Protein AF-A0A7V5PRG2-F1 (afdb_monomer_lite)

Structure (mmCIF, N/CA/C/O backbone):
data_AF-A0A7V5PRG2-F1
#
_entry.id   AF-A0A7V5PRG2-F1
#
loop_
_atom_site.group_PDB
_atom_site.id
_atom_site.type_symbol
_atom_site.label_atom_id
_atom_site.label_alt_id
_atom_site.label_comp_id
_atom_site.label_asym_id
_atom_site.label_entity_id
_atom_site.label_seq_id
_atom_site.pdbx_PDB_ins_code
_atom_site.Cartn_x
_atom_site.Cartn_y
_atom_site.Cartn_z
_atom_site.occupancy
_atom_site.B_iso_or_equiv
_atom_site.auth_seq_id
_atom_site.auth_com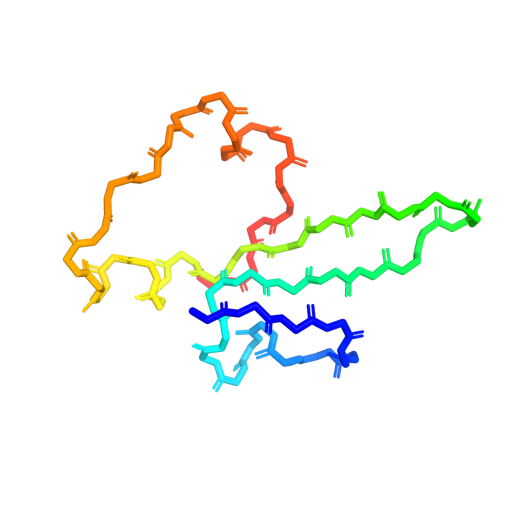p_id
_atom_site.auth_asym_id
_atom_site.auth_atom_id
_atom_site.pdbx_PDB_model_num
ATOM 1 N N . THR A 1 1 ? -2.803 -6.693 3.304 1.00 92.06 1 THR A N 1
ATOM 2 C CA . THR A 1 1 ? -2.017 -7.442 2.298 1.00 92.06 1 THR A CA 1
ATOM 3 C C . THR A 1 1 ? -1.127 -6.482 1.531 1.00 92.06 1 THR A C 1
ATOM 5 O O . THR A 1 1 ? -1.413 -5.286 1.539 1.00 92.06 1 THR A O 1
ATOM 8 N N . ILE A 1 2 ? -0.041 -6.981 0.936 1.00 96.31 2 ILE A N 1
ATOM 9 C CA . ILE A 1 2 ? 0.973 -6.183 0.227 1.00 96.31 2 ILE A CA 1
ATOM 10 C C . ILE A 1 2 ? 1.144 -6.754 -1.188 1.00 96.31 2 ILE A C 1
ATOM 12 O O . ILE A 1 2 ? 1.074 -7.970 -1.349 1.00 96.31 2 ILE A O 1
ATOM 16 N N . SER A 1 3 ? 1.336 -5.893 -2.186 1.00 97.12 3 SER A N 1
ATOM 17 C CA . SER A 1 3 ? 1.543 -6.246 -3.599 1.00 97.12 3 SER A CA 1
ATOM 18 C C . SER A 1 3 ? 2.532 -5.270 -4.246 1.00 97.12 3 SER A C 1
ATOM 20 O O . SER A 1 3 ? 2.781 -4.198 -3.706 1.00 97.12 3 SER A O 1
ATOM 22 N N . ASP A 1 4 ? 3.081 -5.619 -5.401 1.00 95.88 4 ASP A N 1
ATOM 23 C CA . ASP A 1 4 ? 3.806 -4.739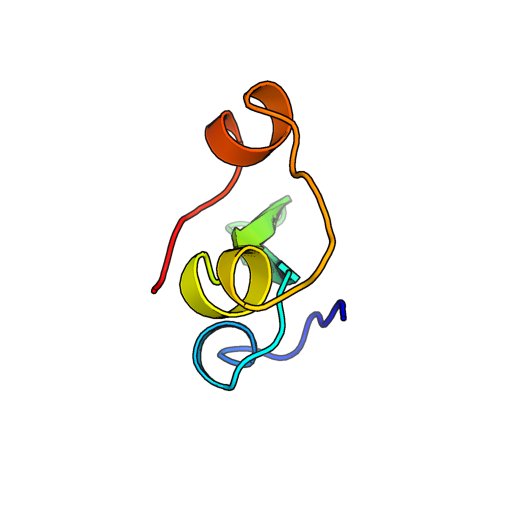 -6.329 1.00 95.88 4 ASP A CA 1
ATOM 24 C C . ASP A 1 4 ? 3.164 -4.714 -7.731 1.00 95.88 4 ASP A C 1
ATOM 26 O O . ASP A 1 4 ? 3.613 -4.012 -8.636 1.00 95.88 4 ASP A O 1
ATOM 30 N N . THR A 1 5 ? 2.077 -5.467 -7.922 1.00 96.25 5 THR A N 1
ATOM 31 C CA . THR A 1 5 ? 1.352 -5.512 -9.188 1.00 96.25 5 THR A CA 1
ATOM 32 C C . THR A 1 5 ? 0.620 -4.184 -9.446 1.00 96.25 5 THR A C 1
ATOM 34 O O . THR A 1 5 ? -0.181 -3.740 -8.613 1.00 96.25 5 THR A O 1
ATOM 37 N N . PRO A 1 6 ? 0.828 -3.535 -10.607 1.00 92.12 6 PRO A N 1
ATOM 38 C CA . PRO A 1 6 ? 0.200 -2.255 -10.916 1.00 92.12 6 PRO A CA 1
ATOM 39 C C . PRO A 1 6 ? -1.327 -2.261 -10.746 1.00 92.12 6 PRO A C 1
ATOM 41 O O . PRO A 1 6 ? -2.038 -3.128 -11.256 1.00 92.12 6 PRO A O 1
ATOM 44 N N . GLY A 1 7 ? -1.844 -1.262 -10.026 1.00 89.88 7 GLY A N 1
ATOM 45 C CA . GLY A 1 7 ? -3.281 -1.049 -9.829 1.00 89.88 7 GLY A CA 1
ATOM 46 C C . GLY A 1 7 ? -3.941 -1.917 -8.752 1.00 89.88 7 GLY A C 1
ATOM 47 O O . GLY A 1 7 ? -5.145 -1.782 -8.536 1.00 89.88 7 GLY A O 1
ATOM 48 N N . PHE A 1 8 ? -3.198 -2.778 -8.052 1.00 95.31 8 PHE A N 1
ATOM 49 C CA . PHE A 1 8 ? -3.776 -3.670 -7.042 1.00 95.31 8 PHE A CA 1
ATOM 50 C C . PHE A 1 8 ? -4.214 -2.951 -5.765 1.00 95.31 8 PHE A C 1
ATOM 52 O O . PHE A 1 8 ? -5.141 -3.429 -5.108 1.00 95.31 8 PHE A O 1
ATOM 59 N N . ALA A 1 9 ? -3.655 -1.775 -5.448 1.00 93.50 9 ALA A N 1
ATOM 60 C CA . ALA A 1 9 ? -4.170 -0.978 -4.335 1.00 93.50 9 ALA A CA 1
ATOM 61 C C . ALA A 1 9 ? -5.657 -0.667 -4.520 1.00 93.50 9 ALA A C 1
ATOM 63 O O . ALA A 1 9 ? -6.447 -0.941 -3.629 1.00 93.50 9 ALA A O 1
ATOM 64 N N . LYS A 1 10 ? -6.076 -0.233 -5.714 1.00 91.00 10 LYS A N 1
ATOM 65 C CA . LYS A 1 10 ? -7.490 0.048 -6.041 1.00 91.00 10 LYS A CA 1
ATOM 66 C C . LYS A 1 10 ? -8.389 -1.195 -6.088 1.00 91.00 10 LYS A C 1
ATOM 68 O O . LYS A 1 10 ? -9.595 -1.084 -6.257 1.00 91.00 10 LYS A O 1
ATOM 73 N N . LYS A 1 11 ? -7.809 -2.393 -5.994 1.00 92.62 11 LYS A N 1
ATOM 74 C CA . LYS A 1 11 ? -8.535 -3.672 -5.951 1.00 92.62 11 LYS A CA 1
ATOM 75 C C . LYS A 1 11 ? -8.656 -4.227 -4.528 1.00 92.62 1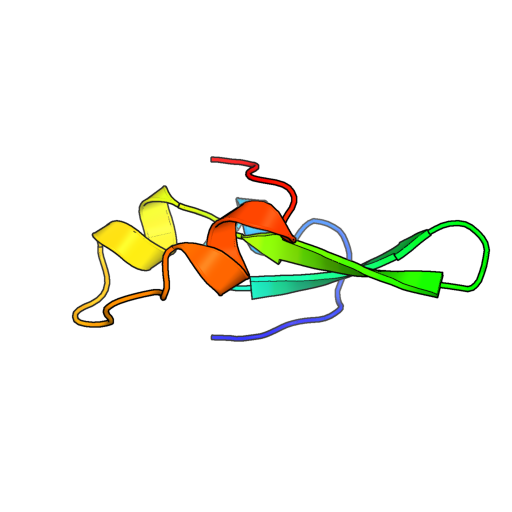1 LYS A C 1
ATOM 77 O O . LYS A 1 11 ? -9.039 -5.378 -4.353 1.00 92.62 11 LYS A O 1
ATOM 82 N N . GLY A 1 12 ? -8.326 -3.420 -3.519 1.00 92.19 12 GLY A N 1
ATOM 83 C CA . GLY A 1 12 ? -8.448 -3.778 -2.105 1.00 92.19 12 GLY A CA 1
ATOM 84 C C . GLY A 1 12 ? -7.155 -4.273 -1.457 1.00 92.19 12 GLY A C 1
ATOM 85 O O . GLY A 1 12 ? -7.172 -4.650 -0.285 1.00 92.19 12 GLY A O 1
ATOM 86 N N . VAL A 1 13 ? -6.017 -4.256 -2.164 1.00 95.69 13 VAL A N 1
ATOM 87 C CA . VAL A 1 13 ? -4.723 -4.464 -1.502 1.00 95.69 13 VAL A CA 1
ATOM 88 C C . VAL A 1 13 ? -4.397 -3.237 -0.651 1.00 95.69 13 VAL A C 1
ATOM 90 O O . VAL A 1 13 ? -4.449 -2.105 -1.120 1.00 95.69 13 VAL A O 1
ATOM 93 N N . MET A 1 14 ? -4.040 -3.465 0.614 1.00 96.44 14 MET A N 1
ATOM 94 C CA . MET A 1 14 ? -3.814 -2.381 1.578 1.00 96.44 14 MET A CA 1
ATOM 95 C C . MET A 1 14 ? -2.591 -1.526 1.228 1.00 96.44 14 MET A C 1
ATOM 97 O O . MET A 1 14 ? -2.647 -0.308 1.364 1.00 96.44 14 MET A O 1
ATOM 101 N N . VAL A 1 15 ? -1.499 -2.155 0.784 1.00 96.88 15 VAL A N 1
ATOM 102 C CA . VAL A 1 15 ? -0.264 -1.475 0.369 1.00 96.88 15 VAL A CA 1
ATOM 103 C C . VAL A 1 15 ? 0.181 -2.027 -0.977 1.00 96.88 15 VAL A C 1
ATOM 105 O O . VAL A 1 15 ? 0.320 -3.240 -1.122 1.00 96.88 15 VAL A O 1
ATOM 108 N N . ASN A 1 16 ? 0.440 -1.156 -1.945 1.00 97.88 16 ASN A N 1
ATOM 109 C CA . ASN A 1 16 ? 0.977 -1.561 -3.238 1.00 97.88 16 ASN A CA 1
ATOM 110 C C . ASN A 1 16 ? 2.263 -0.787 -3.540 1.00 97.88 16 ASN A C 1
ATOM 112 O O . ASN A 1 16 ? 2.296 0.436 -3.414 1.00 97.88 16 ASN A O 1
ATOM 116 N N . PHE A 1 17 ? 3.328 -1.485 -3.910 1.00 97.75 17 PHE A N 1
ATOM 117 C CA . PHE A 1 17 ? 4.559 -0.874 -4.386 1.00 97.75 17 PHE A CA 1
ATOM 118 C C . PHE A 1 17 ? 4.444 -0.539 -5.870 1.00 97.75 17 PHE A C 1
ATOM 120 O O . PHE A 1 17 ? 3.723 -1.192 -6.620 1.00 97.75 17 PHE A O 1
ATOM 127 N N . TYR A 1 18 ? 5.156 0.499 -6.289 1.00 95.62 18 TYR A N 1
ATOM 128 C CA . TYR A 1 18 ? 5.282 0.869 -7.691 1.00 95.62 18 TYR A CA 1
ATOM 129 C C . TYR A 1 18 ? 6.643 1.514 -7.943 1.00 95.62 18 TYR A C 1
ATOM 131 O O . TYR A 1 18 ? 7.187 2.196 -7.069 1.00 95.62 18 TYR A O 1
ATOM 139 N N . ASP A 1 19 ? 7.187 1.318 -9.143 1.00 95.44 19 ASP A N 1
ATOM 140 C CA . ASP A 1 19 ? 8.343 2.092 -9.586 1.00 95.44 19 ASP A CA 1
ATOM 141 C C . ASP A 1 19 ? 7.916 3.519 -9.928 1.00 95.44 19 ASP A C 1
ATOM 143 O O . ASP A 1 19 ? 6.922 3.761 -10.621 1.00 95.44 19 ASP A O 1
ATOM 147 N N . TRP A 1 20 ? 8.692 4.480 -9.447 1.00 93.88 20 TRP A N 1
ATOM 148 C CA . TRP A 1 20 ? 8.593 5.862 -9.859 1.00 93.88 20 TRP A CA 1
ATOM 149 C C . TRP A 1 20 ? 9.981 6.403 -10.163 1.00 93.88 20 TRP A C 1
ATOM 151 O O . TRP A 1 20 ? 10.713 6.818 -9.262 1.00 93.88 20 TRP A O 1
ATOM 161 N N . LYS A 1 21 ? 10.319 6.432 -11.456 1.00 94.81 21 LYS A N 1
ATOM 162 C CA . LYS A 1 21 ? 11.596 6.954 -11.964 1.00 94.81 21 LYS A CA 1
ATOM 163 C C . LYS A 1 21 ? 12.804 6.211 -11.373 1.00 94.81 21 LYS A C 1
ATOM 165 O O . LYS A 1 21 ? 13.785 6.851 -11.001 1.00 94.81 21 LYS A O 1
ATOM 170 N N . GLY A 1 22 ? 12.718 4.886 -11.248 1.00 95.38 22 GLY A N 1
ATOM 171 C CA . GLY A 1 22 ? 13.779 4.062 -10.662 1.00 95.38 22 GLY A CA 1
ATOM 172 C C . GLY A 1 22 ? 13.803 4.054 -9.131 1.00 95.38 22 GLY A C 1
ATOM 173 O O . GLY A 1 22 ? 14.716 3.484 -8.537 1.00 95.38 22 GLY A O 1
ATOM 174 N N . PHE A 1 23 ? 12.825 4.687 -8.476 1.00 94.94 23 PHE A N 1
ATOM 175 C CA . PHE A 1 23 ? 12.643 4.614 -7.030 1.00 94.94 23 PHE A CA 1
ATOM 176 C C . PHE A 1 23 ? 11.392 3.814 -6.702 1.00 94.94 23 PHE A C 1
ATOM 178 O O . PHE A 1 23 ? 10.296 4.161 -7.142 1.00 94.94 23 PHE A O 1
ATOM 185 N N . ILE A 1 24 ? 11.533 2.817 -5.832 1.00 95.12 24 ILE A N 1
ATOM 186 C CA . ILE A 1 24 ? 10.376 2.122 -5.275 1.00 95.12 24 ILE A CA 1
ATOM 187 C C . ILE A 1 24 ? 9.616 3.078 -4.355 1.00 95.12 24 ILE A C 1
ATOM 189 O O . ILE A 1 24 ? 10.134 3.591 -3.359 1.00 95.12 24 ILE A O 1
ATOM 193 N N . ARG A 1 25 ? 8.361 3.326 -4.710 1.00 96.06 25 ARG A N 1
ATOM 194 C CA . ARG A 1 25 ? 7.378 4.067 -3.925 1.00 96.06 25 ARG A CA 1
ATOM 195 C C . ARG A 1 25 ? 6.243 3.129 -3.550 1.00 96.06 25 ARG A C 1
ATOM 197 O O . ARG A 1 25 ? 6.175 1.994 -4.012 1.00 96.06 25 ARG A O 1
ATOM 204 N N . PHE A 1 26 ? 5.354 3.603 -2.689 1.00 96.69 26 PHE A N 1
ATOM 205 C CA . PHE A 1 26 ? 4.192 2.831 -2.284 1.00 96.69 26 PHE A CA 1
ATOM 206 C C . PHE A 1 26 ? 2.944 3.695 -2.192 1.00 96.69 26 PHE A C 1
ATOM 208 O O . PHE A 1 26 ? 2.984 4.901 -1.922 1.00 96.69 26 PHE A O 1
ATOM 215 N N . GLU A 1 27 ? 1.825 3.050 -2.466 1.00 97.00 27 GLU A N 1
ATOM 216 C CA . GLU A 1 27 ? 0.483 3.580 -2.335 1.00 97.00 27 GLU A CA 1
ATOM 217 C C . GLU A 1 27 ? -0.287 2.772 -1.291 1.00 97.00 27 GLU A C 1
ATOM 219 O O . GLU A 1 27 ? -0.017 1.590 -1.065 1.00 97.00 27 GLU A O 1
ATOM 224 N N . ILE A 1 28 ? -1.226 3.437 -0.626 1.00 96.75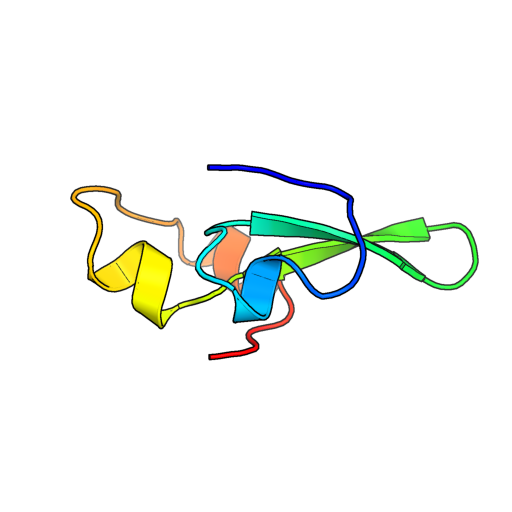 28 ILE A N 1
ATOM 225 C CA . ILE A 1 28 ? -2.073 2.844 0.403 1.00 96.75 28 ILE A CA 1
ATOM 226 C C . ILE A 1 28 ? -3.531 3.029 0.002 1.00 96.75 28 ILE A C 1
ATOM 228 O O . ILE A 1 28 ? -3.972 4.147 -0.280 1.00 96.75 28 ILE A O 1
ATOM 232 N N . ASN A 1 29 ? -4.275 1.925 0.016 1.00 96.31 29 ASN A N 1
ATOM 233 C CA . ASN A 1 29 ? -5.730 1.952 -0.034 1.00 96.31 29 ASN A CA 1
ATOM 234 C C . ASN A 1 29 ? -6.250 2.213 1.386 1.00 96.31 29 ASN A C 1
ATOM 236 O O . ASN A 1 29 ? -6.227 1.316 2.236 1.00 96.31 29 ASN A O 1
ATOM 240 N N . LYS A 1 30 ? -6.687 3.445 1.664 1.00 92.81 30 LYS A N 1
ATOM 241 C CA . LYS A 1 30 ? -7.144 3.862 2.993 1.00 92.81 30 LYS A CA 1
ATOM 242 C C . LYS A 1 30 ? -8.413 3.113 3.371 1.00 92.81 30 LYS A C 1
ATOM 244 O O . LYS A 1 30 ? -8.483 2.622 4.490 1.00 92.81 30 LYS A O 1
ATOM 249 N N . LYS A 1 31 ? -9.344 2.912 2.436 1.00 94.25 31 LYS A N 1
ATOM 250 C CA . LYS A 1 31 ? -10.561 2.119 2.664 1.00 94.25 31 LYS A CA 1
ATOM 251 C C . LYS A 1 31 ? -10.255 0.682 3.101 1.00 94.25 31 LYS A C 1
ATOM 253 O O . LYS A 1 31 ? -10.855 0.189 4.058 1.00 94.25 31 LYS A O 1
ATOM 258 N N . ALA A 1 32 ? -9.312 0.009 2.441 1.00 95.06 32 ALA A N 1
ATOM 259 C CA . ALA A 1 32 ? -8.898 -1.351 2.795 1.00 95.06 32 ALA A CA 1
ATOM 260 C C . ALA A 1 32 ? -8.195 -1.406 4.161 1.00 95.06 32 ALA A C 1
ATOM 262 O O . ALA A 1 32 ? -8.363 -2.373 4.902 1.00 95.06 32 ALA A O 1
ATOM 263 N N . VAL A 1 33 ? -7.426 -0.368 4.507 1.00 93.38 33 VAL A N 1
ATOM 264 C CA . VAL A 1 33 ? -6.783 -0.234 5.820 1.00 93.38 33 VAL A CA 1
ATOM 265 C C . VAL A 1 33 ? -7.806 0.046 6.923 1.00 93.38 33 VAL A C 1
ATOM 267 O O . VAL A 1 33 ? -7.767 -0.619 7.951 1.00 93.38 33 VAL A O 1
ATOM 270 N N . GLU A 1 34 ? -8.744 0.968 6.717 1.00 91.44 34 GLU A N 1
ATOM 271 C CA . GLU A 1 34 ? -9.795 1.316 7.686 1.00 91.44 34 GLU A CA 1
ATOM 272 C C . GLU A 1 34 ? -10.772 0.164 7.930 1.00 91.44 34 GLU A C 1
ATOM 274 O O . GLU A 1 34 ? -11.259 -0.009 9.043 1.00 91.44 34 GLU A O 1
ATOM 279 N N . SER A 1 35 ? -11.017 -0.660 6.908 1.00 92.31 35 SER A N 1
ATOM 280 C CA . SER A 1 35 ? -11.823 -1.883 7.029 1.00 92.31 35 SER A CA 1
ATOM 281 C C . SER A 1 35 ? -11.060 -3.040 7.687 1.00 92.31 35 SER A C 1
ATOM 283 O O . SER A 1 35 ? -11.632 -4.098 7.943 1.00 92.31 35 SER A O 1
ATOM 285 N N . SER A 1 36 ? -9.759 -2.873 7.931 1.00 91.19 36 SER A N 1
ATOM 286 C CA . SER A 1 36 ? -8.924 -3.860 8.609 1.00 91.19 36 SER A CA 1
ATOM 287 C C . SER A 1 36 ? -8.787 -3.530 10.093 1.00 91.19 36 SER A C 1
ATOM 289 O O . SER A 1 36 ? -8.866 -2.376 10.498 1.00 91.19 36 SER A O 1
ATOM 291 N N . ASN A 1 37 ? -8.479 -4.528 10.921 1.00 91.19 3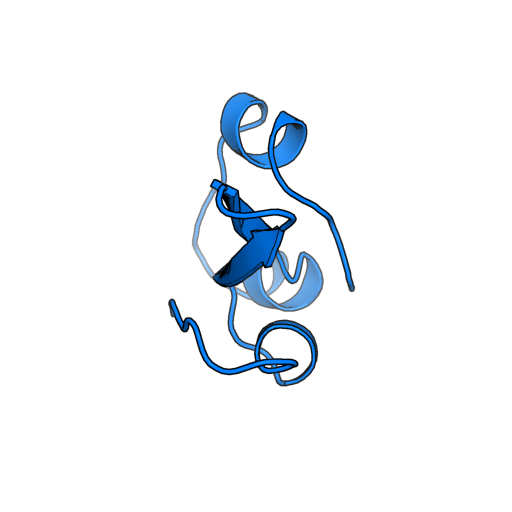7 ASN A N 1
ATOM 292 C CA . ASN A 1 37 ? -8.191 -4.301 12.340 1.00 91.19 37 ASN A CA 1
ATOM 293 C C . ASN A 1 37 ? -6.741 -3.812 12.588 1.00 91.19 37 ASN A C 1
ATOM 295 O O . ASN A 1 37 ? -6.157 -4.084 13.637 1.00 91.19 37 ASN A O 1
ATOM 299 N N . LEU A 1 38 ? -6.119 -3.150 11.601 1.00 89.94 38 LEU A N 1
ATOM 300 C CA . LEU A 1 38 ? -4.730 -2.690 11.649 1.00 89.94 38 LEU A CA 1
ATOM 301 C C . LEU A 1 38 ? -4.657 -1.173 11.822 1.00 89.94 38 LEU A C 1
ATOM 303 O O . LEU A 1 38 ? -5.327 -0.410 11.133 1.00 89.94 38 LEU A O 1
ATOM 307 N N . LYS A 1 39 ? -3.759 -0.723 12.702 1.00 90.44 39 LYS A N 1
ATOM 308 C CA . LYS A 1 39 ? -3.460 0.702 12.884 1.00 90.44 39 LYS A CA 1
ATOM 309 C C . LYS A 1 39 ? -2.213 1.082 12.103 1.00 90.44 39 LYS A C 1
ATOM 311 O O . LYS A 1 39 ? -1.124 0.582 12.374 1.00 90.44 39 LYS A O 1
ATOM 316 N N . PHE A 1 40 ? -2.365 2.007 11.164 1.00 92.44 40 PHE A N 1
ATOM 317 C CA . PHE A 1 40 ? -1.248 2.544 10.397 1.00 92.44 40 PHE A CA 1
ATOM 318 C C . PHE A 1 40 ? -0.667 3.772 11.097 1.00 92.44 40 PHE A C 1
ATOM 320 O O . PHE A 1 40 ? -1.395 4.651 11.558 1.00 92.44 40 PHE A O 1
ATOM 327 N N . SER A 1 41 ? 0.664 3.845 11.177 1.00 94.31 41 SER A N 1
ATOM 328 C CA . SER A 1 41 ? 1.335 5.016 11.745 1.00 94.31 41 SER A CA 1
ATOM 329 C C . SER A 1 41 ? 1.113 6.244 10.863 1.00 94.31 41 SER A C 1
ATOM 331 O O . SER A 1 41 ? 1.291 6.184 9.646 1.00 94.31 41 SER A O 1
ATOM 333 N N . SER A 1 42 ? 0.839 7.394 11.479 1.00 91.50 42 SER A N 1
ATOM 334 C CA . SER A 1 42 ? 0.755 8.686 10.783 1.00 91.50 42 SER A CA 1
ATOM 335 C C . SER A 1 42 ? 2.030 9.030 10.001 1.00 91.50 42 SER A C 1
ATOM 337 O O . SER A 1 42 ? 1.960 9.661 8.947 1.00 91.50 42 SER A O 1
ATOM 339 N N . ARG A 1 43 ? 3.200 8.566 10.467 1.00 95.44 43 ARG A N 1
ATOM 340 C CA . ARG A 1 43 ? 4.478 8.724 9.756 1.00 95.44 43 ARG A CA 1
ATOM 341 C C . ARG A 1 43 ? 4.513 7.942 8.444 1.00 95.44 43 ARG A C 1
ATOM 343 O O . ARG A 1 43 ? 5.019 8.460 7.458 1.00 95.44 43 ARG A O 1
ATOM 350 N N . LEU A 1 44 ? 3.951 6.733 8.429 1.00 93.88 44 LEU A N 1
ATOM 351 C CA . LEU A 1 44 ? 3.856 5.904 7.227 1.00 93.88 44 LEU A CA 1
ATOM 352 C C . LEU A 1 44 ? 2.893 6.530 6.210 1.00 93.88 44 LEU A C 1
ATOM 354 O O . LEU A 1 44 ? 3.238 6.659 5.040 1.00 93.88 44 LEU A O 1
ATOM 358 N N . LEU A 1 45 ? 1.722 6.985 6.671 1.00 92.06 45 LEU A N 1
ATOM 359 C CA . LEU A 1 45 ? 0.714 7.627 5.818 1.00 92.06 45 LEU A CA 1
ATOM 360 C C . LEU A 1 45 ? 1.240 8.901 5.142 1.00 92.06 45 LEU A C 1
ATOM 362 O O . LEU A 1 45 ? 0.889 9.172 4.001 1.00 92.06 45 LEU A O 1
ATOM 366 N N . ARG A 1 46 ? 2.135 9.648 5.804 1.00 94.19 46 ARG A N 1
ATOM 367 C CA . ARG A 1 46 ? 2.788 10.841 5.233 1.00 94.19 46 ARG A CA 1
ATOM 368 C C . ARG A 1 46 ? 3.707 10.549 4.047 1.00 94.19 46 ARG A C 1
ATOM 370 O O . ARG A 1 46 ? 3.975 11.456 3.267 1.00 94.19 46 ARG A O 1
ATOM 377 N N . LEU A 1 47 ? 4.241 9.334 3.956 1.00 95.12 47 LEU A N 1
ATOM 378 C CA . LEU A 1 47 ? 5.159 8.918 2.892 1.00 95.12 47 LEU A CA 1
ATOM 379 C C . LEU A 1 47 ? 4.432 8.216 1.735 1.00 95.12 47 LEU A C 1
ATOM 381 O O . LEU A 1 47 ? 4.997 8.084 0.650 1.00 95.12 47 LEU A O 1
ATOM 385 N N . ALA A 1 48 ? 3.198 7.769 1.970 1.00 95.12 48 ALA A N 1
ATOM 386 C CA . ALA A 1 48 ? 2.395 7.023 1.017 1.00 95.12 48 ALA A CA 1
ATOM 387 C C . ALA A 1 48 ? 1.630 7.937 0.057 1.00 95.12 48 ALA A C 1
ATOM 389 O O . ALA A 1 48 ? 1.165 9.015 0.427 1.00 95.12 48 ALA A O 1
ATOM 390 N N . ARG A 1 49 ? 1.372 7.441 -1.155 1.00 95.75 49 ARG A N 1
ATOM 391 C CA . ARG A 1 49 ? 0.287 7.967 -1.989 1.00 95.75 49 ARG A CA 1
ATOM 392 C C . ARG A 1 49 ? -1.039 7.337 -1.556 1.00 95.75 49 ARG A C 1
ATOM 394 O O . ARG A 1 49 ? -1.172 6.120 -1.611 1.00 95.75 49 ARG A O 1
ATOM 401 N N . ILE A 1 50 ? -2.026 8.137 -1.166 1.00 95.00 50 ILE A N 1
ATOM 402 C CA . ILE A 1 50 ? -3.371 7.632 -0.841 1.00 95.00 50 ILE A CA 1
ATOM 403 C C . ILE A 1 50 ? -4.211 7.568 -2.122 1.00 95.00 50 ILE A C 1
ATOM 405 O O . ILE A 1 50 ? -4.190 8.523 -2.901 1.00 95.00 50 ILE A O 1
ATOM 409 N N . VAL A 1 51 ? -4.902 6.450 -2.368 1.00 93.06 51 VAL A N 1
ATOM 410 C CA . VAL A 1 51 ? -5.609 6.208 -3.648 1.00 93.06 51 VAL A CA 1
ATOM 411 C C . VAL A 1 51 ? -7.113 5.953 -3.540 1.00 93.06 51 VAL A C 1
ATOM 413 O O . VAL A 1 51 ? -7.808 6.196 -4.524 1.00 93.06 51 VAL A O 1
ATOM 416 N N . GLU A 1 52 ? -7.601 5.503 -2.384 1.00 82.62 52 GLU A N 1
ATOM 417 C CA . GLU A 1 52 ? -9.017 5.289 -2.030 1.00 82.62 52 GLU A CA 1
ATOM 418 C C . GLU A 1 52 ? -9.196 5.502 -0.536 1.00 82.62 52 GLU A C 1
ATOM 420 O O . GLU A 1 52 ? -8.205 5.201 0.169 1.00 82.62 52 GLU A O 1
#

Secondary structure (DSSP, 8-state):
-EE-STT-GGGT-SEEEEEETTEEEEEE-HHHHHTTT-PPPHHHHTTSEE--

pLDDT: mean 94.03, std 2.64, range [82.62, 97.88]

Sequence (52 aa):
TISDTPGFAKKGVMVNFYDWKGFIRFEINKKAVESSNLKFSSRLLRLARIVE

Organism: Caldithrix abyssi (NCBI:txid187145)

Radius of gyration: 10.42 Å; chains: 1; bounding box: 26×18×25 Å

Foldseek 3Di:
DEEQPPPVQVVLDQKYWYDDPNDIAIAGAVVSCVVDPDDDDPVVVVRHHYDD

InterPro domains:
  IPR025293 YfiR/HmsC-like [PF13689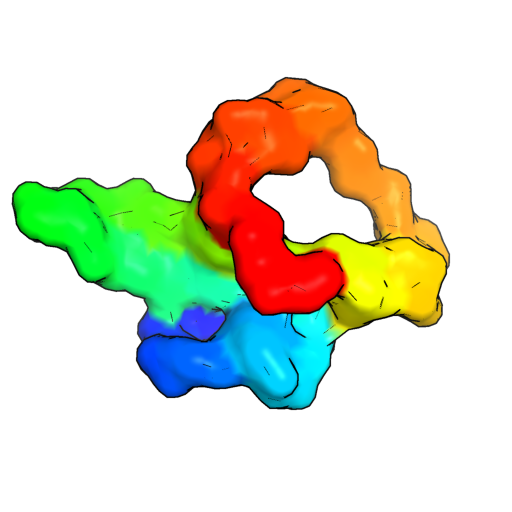] (1-49)